Protein AF-A0A386HNM9-F1 (afdb_monomer_lite)

Structure (mmCIF, N/CA/C/O backbone):
data_AF-A0A386HNM9-F1
#
_entry.id   AF-A0A386HNM9-F1
#
loop_
_atom_site.group_PDB
_atom_site.id
_atom_site.type_symbol
_atom_site.label_atom_id
_atom_site.label_alt_id
_atom_site.label_comp_id
_atom_site.label_asym_id
_atom_site.label_entity_id
_atom_site.label_seq_id
_atom_site.pdbx_PDB_ins_code
_atom_site.Cartn_x
_atom_site.Cartn_y
_atom_site.Cartn_z
_atom_site.occupancy
_atom_site.B_iso_or_equiv
_atom_site.auth_seq_id
_atom_site.auth_comp_id
_atom_site.auth_asym_id
_atom_site.auth_atom_id
_atom_site.pdbx_PDB_model_num
ATOM 1 N N . MET A 1 1 ? -20.013 -1.209 -20.155 1.00 34.09 1 MET A N 1
ATOM 2 C CA . MET A 1 1 ? -18.567 -0.966 -20.357 1.00 34.09 1 MET A CA 1
ATOM 3 C C . MET A 1 1 ? -17.802 -1.890 -19.423 1.00 34.09 1 MET A C 1
ATOM 5 O O . MET A 1 1 ? -18.042 -1.846 -18.225 1.00 34.09 1 MET A O 1
ATOM 9 N N . SER A 1 2 ? -17.012 -2.804 -19.988 1.00 30.28 2 SER A N 1
ATOM 10 C CA . SER A 1 2 ? -16.356 -3.907 -19.274 1.00 30.28 2 SER A CA 1
ATOM 11 C C . SER A 1 2 ? -15.278 -3.387 -18.318 1.00 30.28 2 SER A C 1
ATOM 13 O O . SER A 1 2 ? -14.377 -2.665 -18.739 1.00 30.28 2 SER A O 1
ATOM 15 N N . VAL A 1 3 ? -15.376 -3.736 -17.032 1.00 33.75 3 VAL A N 1
ATOM 16 C CA . VAL A 1 3 ? -14.321 -3.496 -16.040 1.00 33.75 3 VAL A CA 1
ATOM 17 C C . VAL A 1 3 ? -13.249 -4.548 -16.284 1.00 33.75 3 VAL A C 1
ATOM 19 O O . VAL A 1 3 ? -13.333 -5.666 -15.778 1.00 33.75 3 VAL A O 1
ATOM 22 N N . THR A 1 4 ? -12.250 -4.209 -17.096 1.00 36.47 4 THR A N 1
ATOM 23 C CA . THR A 1 4 ? -11.056 -5.036 -17.257 1.00 36.47 4 THR A CA 1
ATOM 24 C C . THR A 1 4 ? -10.310 -5.033 -15.926 1.00 36.47 4 THR A C 1
ATOM 26 O O . THR A 1 4 ? -9.494 -4.159 -15.644 1.00 36.47 4 THR A O 1
ATOM 29 N N . LEU A 1 5 ? -10.639 -5.996 -15.063 1.00 36.25 5 LEU A N 1
ATOM 30 C CA . LEU A 1 5 ? -9.822 -6.382 -13.921 1.00 36.25 5 LEU A CA 1
ATOM 31 C C . LEU A 1 5 ? -8.459 -6.784 -14.480 1.00 36.25 5 LEU A C 1
ATOM 33 O O . LEU A 1 5 ? -8.271 -7.910 -14.939 1.00 36.25 5 LEU A O 1
ATOM 37 N N . LEU A 1 6 ? -7.514 -5.844 -14.463 1.00 38.00 6 LEU A N 1
ATOM 38 C CA . LEU A 1 6 ? -6.105 -6.123 -14.665 1.00 38.00 6 LEU A CA 1
ATOM 39 C C . LEU A 1 6 ? -5.664 -7.074 -13.525 1.00 38.00 6 LEU A C 1
ATOM 41 O O . LEU A 1 6 ? -5.177 -6.648 -12.481 1.00 38.00 6 LEU A O 1
ATOM 45 N N . LYS A 1 7 ? -5.832 -8.388 -13.732 1.00 42.19 7 LYS A N 1
ATOM 46 C CA . LYS A 1 7 ? -5.119 -9.457 -13.018 1.00 42.19 7 LYS A CA 1
ATOM 47 C C . LYS A 1 7 ? -3.656 -9.400 -13.453 1.00 42.19 7 LYS A C 1
ATOM 49 O O . LYS A 1 7 ? -3.254 -10.130 -14.352 1.00 42.19 7 LYS A O 1
ATOM 54 N N . TYR A 1 8 ? -2.865 -8.514 -12.857 1.00 42.88 8 TYR A N 1
ATOM 55 C CA . TYR A 1 8 ? -1.436 -8.451 -13.151 1.00 42.88 8 TYR A CA 1
ATOM 56 C C . TYR A 1 8 ? -0.682 -8.971 -11.944 1.00 42.88 8 TYR A C 1
ATOM 58 O O . TYR A 1 8 ? -0.591 -8.323 -10.907 1.00 42.88 8 TYR A O 1
ATOM 66 N N . LEU A 1 9 ? -0.231 -10.210 -12.137 1.00 40.62 9 LEU A N 1
ATOM 67 C CA . LEU A 1 9 ? 1.019 -10.763 -11.650 1.00 40.62 9 LEU A CA 1
ATOM 68 C C . LEU A 1 9 ? 1.293 -10.501 -10.163 1.00 40.62 9 LEU A C 1
ATOM 70 O O . LEU A 1 9 ? 2.015 -9.583 -9.785 1.00 40.62 9 LEU A O 1
ATOM 74 N N . VAL A 1 10 ? 0.784 -11.400 -9.317 1.00 40.66 10 VAL A N 1
ATOM 75 C CA . VAL A 1 10 ? 1.527 -11.752 -8.105 1.00 40.66 10 VAL A CA 1
ATOM 76 C C . VAL A 1 10 ? 2.841 -12.336 -8.615 1.00 40.66 10 VAL A C 1
ATOM 78 O O . VAL A 1 10 ? 2.866 -13.459 -9.117 1.00 40.66 10 VAL A O 1
ATOM 81 N N . ILE A 1 11 ? 3.916 -11.549 -8.583 1.00 46.62 11 ILE A N 1
ATOM 82 C CA . ILE A 1 11 ? 5.264 -12.088 -8.743 1.00 46.62 11 ILE A CA 1
ATOM 83 C C . ILE A 1 11 ? 5.517 -12.866 -7.449 1.00 46.62 11 ILE A C 1
ATOM 85 O O . ILE A 1 11 ? 5.966 -12.320 -6.447 1.00 46.62 11 ILE A O 1
ATOM 89 N N . SER A 1 12 ? 5.073 -14.124 -7.441 1.00 36.38 12 SER A N 1
ATOM 90 C CA . SER A 1 12 ? 5.261 -15.054 -6.336 1.00 36.38 12 SER A CA 1
ATOM 91 C C . SER A 1 12 ? 6.750 -15.230 -6.076 1.00 36.38 12 SER A C 1
ATOM 93 O O . SER A 1 12 ? 7.480 -15.587 -6.994 1.00 36.38 12 SER A O 1
ATOM 95 N N . ARG A 1 13 ? 7.143 -14.985 -4.819 1.00 37.94 13 ARG A N 1
ATOM 96 C CA . ARG A 1 13 ? 8.364 -15.443 -4.135 1.00 37.94 13 ARG A CA 1
ATOM 97 C C . ARG A 1 13 ? 9.527 -15.776 -5.068 1.00 37.94 13 ARG A C 1
ATOM 99 O O . ARG A 1 13 ? 9.685 -16.922 -5.476 1.00 37.94 13 ARG A O 1
ATOM 106 N N . PHE A 1 14 ? 10.381 -14.795 -5.312 1.00 38.84 14 PHE A N 1
ATOM 107 C CA . PHE A 1 14 ? 11.724 -15.080 -5.786 1.00 38.84 14 PHE A CA 1
ATOM 108 C C . PHE A 1 14 ? 12.727 -14.683 -4.713 1.00 38.84 14 PHE A C 1
ATOM 110 O O . PHE A 1 14 ? 12.683 -13.567 -4.191 1.00 38.84 14 PHE A O 1
ATOM 117 N N . ASP A 1 15 ? 13.619 -15.618 -4.400 1.00 37.62 15 ASP A N 1
ATOM 118 C CA . ASP A 1 15 ? 14.811 -15.402 -3.592 1.00 37.62 15 ASP A CA 1
ATOM 119 C C . ASP A 1 15 ? 15.503 -14.105 -4.020 1.00 37.62 15 ASP A C 1
ATOM 121 O O . ASP A 1 15 ? 15.914 -13.983 -5.172 1.00 37.62 15 ASP A O 1
ATOM 125 N N . LYS A 1 16 ? 15.559 -13.125 -3.105 1.00 45.56 16 LYS A N 1
ATOM 126 C CA . LYS A 1 16 ? 16.314 -11.857 -3.175 1.00 45.56 16 LYS A CA 1
ATOM 127 C C . LYS A 1 16 ? 16.742 -11.454 -4.598 1.00 45.56 16 LYS A C 1
ATOM 129 O O . LYS A 1 16 ? 17.931 -11.423 -4.910 1.00 45.56 16 LYS A O 1
ATOM 134 N N . ILE A 1 17 ? 15.785 -11.125 -5.471 1.00 51.78 17 ILE A N 1
ATOM 135 C CA . ILE A 1 17 ? 16.120 -10.593 -6.796 1.00 51.78 17 ILE A CA 1
ATOM 136 C C . ILE A 1 17 ? 16.751 -9.217 -6.581 1.00 51.78 17 ILE A C 1
ATOM 138 O O . ILE A 1 17 ? 16.094 -8.280 -6.126 1.00 51.78 17 ILE A O 1
ATOM 142 N N . THR A 1 18 ? 18.028 -9.073 -6.927 1.00 54.62 18 THR A N 1
ATOM 143 C CA . THR A 1 18 ? 18.609 -7.764 -7.234 1.00 54.62 18 THR A CA 1
ATOM 144 C C . THR A 1 18 ? 17.840 -7.206 -8.428 1.00 54.62 18 THR A C 1
ATOM 146 O O . THR A 1 18 ? 18.015 -7.657 -9.563 1.00 54.62 18 THR A O 1
ATOM 149 N N . VAL A 1 19 ? 16.905 -6.292 -8.171 1.00 63.62 19 VAL A N 1
ATOM 150 C CA . VAL A 1 19 ? 16.016 -5.759 -9.205 1.00 63.62 19 VAL A CA 1
ATOM 151 C C . VAL A 1 19 ? 16.853 -4.918 -10.164 1.00 63.62 19 VAL A C 1
ATOM 153 O O . VAL A 1 19 ? 17.484 -3.942 -9.764 1.00 63.62 19 VAL A O 1
ATOM 156 N N . LYS A 1 20 ? 16.893 -5.310 -11.441 1.00 74.56 20 LYS A N 1
ATOM 157 C CA . LYS A 1 20 ? 17.633 -4.573 -12.473 1.00 74.56 20 LYS A CA 1
ATOM 158 C C . LYS A 1 20 ? 16.985 -3.207 -12.708 1.00 74.56 20 LYS A C 1
ATOM 160 O O . LYS A 1 20 ? 15.760 -3.087 -12.686 1.00 74.56 20 LYS A O 1
ATOM 165 N N . GLU A 1 21 ? 17.796 -2.198 -13.026 1.00 78.31 21 GLU A N 1
ATOM 166 C CA . GLU A 1 21 ? 17.326 -0.836 -13.334 1.00 78.31 21 GLU A CA 1
ATOM 167 C C . GLU A 1 21 ? 16.221 -0.826 -14.401 1.00 78.31 21 GLU A C 1
ATOM 169 O O . GLU A 1 21 ? 15.226 -0.112 -14.292 1.00 78.31 21 GLU A O 1
ATOM 174 N N . THR A 1 22 ? 16.375 -1.675 -15.420 1.00 80.12 22 THR A N 1
ATOM 175 C CA . THR A 1 22 ? 15.416 -1.837 -16.517 1.00 80.12 22 THR A CA 1
ATOM 176 C C . THR A 1 22 ? 14.054 -2.327 -16.034 1.00 80.12 22 THR A C 1
ATOM 178 O O . THR A 1 22 ? 13.029 -1.888 -16.549 1.00 80.12 22 THR A O 1
ATOM 181 N N . THR A 1 23 ? 14.022 -3.187 -15.015 1.00 80.81 23 THR A N 1
ATOM 182 C CA . THR A 1 23 ? 12.787 -3.687 -14.406 1.00 80.81 23 THR A CA 1
ATOM 183 C C . THR A 1 23 ? 12.070 -2.580 -13.642 1.00 80.81 23 THR A C 1
ATOM 185 O O . THR A 1 23 ? 10.869 -2.403 -13.829 1.00 80.81 23 THR A O 1
ATOM 188 N N . VAL A 1 24 ? 12.792 -1.788 -12.842 1.00 80.31 24 VAL A N 1
ATOM 189 C CA . VAL A 1 24 ? 12.190 -0.674 -12.086 1.00 80.31 24 VAL A CA 1
ATOM 190 C C . VAL A 1 24 ? 11.654 0.406 -13.031 1.00 80.31 24 VAL A C 1
ATOM 192 O O . VAL A 1 24 ? 10.529 0.869 -12.852 1.00 80.31 24 VAL A O 1
ATOM 195 N N . LYS A 1 25 ? 12.402 0.750 -14.090 1.00 83.44 25 LYS A N 1
ATOM 196 C CA . LYS A 1 25 ? 11.939 1.689 -15.129 1.00 83.44 25 LYS A CA 1
ATOM 197 C C . LYS A 1 25 ? 10.690 1.187 -15.846 1.00 83.44 25 LYS A C 1
ATOM 199 O O . LYS A 1 25 ? 9.759 1.958 -16.056 1.00 83.44 25 LYS A O 1
ATOM 204 N N . LYS A 1 26 ? 10.634 -0.107 -16.176 1.00 85.12 26 LYS A N 1
ATOM 205 C CA . LYS A 1 26 ? 9.451 -0.711 -16.800 1.00 85.12 26 LYS A CA 1
ATOM 206 C C . LYS A 1 26 ? 8.232 -0.650 -15.876 1.00 85.12 26 LYS A C 1
ATOM 208 O O . LYS A 1 26 ? 7.166 -0.238 -16.312 1.00 85.12 26 LYS A O 1
ATOM 213 N N . ILE A 1 27 ? 8.403 -0.972 -14.593 1.00 83.56 27 ILE A N 1
ATOM 214 C CA . ILE A 1 27 ? 7.335 -0.875 -13.584 1.00 83.56 27 ILE A CA 1
ATOM 215 C C . ILE A 1 27 ? 6.821 0.568 -13.463 1.00 83.56 27 ILE A C 1
ATOM 217 O O . ILE A 1 27 ? 5.609 0.786 -13.431 1.00 83.56 27 ILE A O 1
ATOM 221 N N . ALA A 1 28 ? 7.719 1.558 -13.435 1.00 84.75 28 ALA A N 1
ATOM 222 C CA . ALA A 1 28 ? 7.336 2.968 -13.412 1.00 84.75 28 ALA A CA 1
ATOM 223 C C . ALA A 1 28 ? 6.566 3.370 -14.680 1.00 84.75 28 ALA A C 1
ATOM 225 O O . ALA A 1 28 ? 5.521 4.017 -14.596 1.00 84.75 28 ALA A O 1
ATOM 226 N N . GLN A 1 29 ? 7.041 2.951 -15.854 1.00 86.38 29 GLN A N 1
ATOM 227 C CA . GLN A 1 29 ? 6.387 3.229 -17.128 1.00 86.38 29 GLN A CA 1
ATOM 228 C C . GLN A 1 29 ? 4.981 2.616 -17.196 1.00 86.38 29 GLN A C 1
ATOM 230 O O . GLN A 1 29 ? 4.029 3.319 -17.537 1.00 86.38 29 GLN A O 1
ATOM 235 N N . ASP A 1 30 ? 4.832 1.349 -16.812 1.00 83.38 30 ASP A N 1
ATOM 236 C CA . ASP A 1 30 ? 3.545 0.649 -16.803 1.00 83.38 30 ASP A CA 1
ATOM 237 C C . ASP A 1 30 ? 2.559 1.326 -15.836 1.00 83.38 30 ASP A C 1
ATOM 239 O O . ASP A 1 30 ? 1.404 1.585 -16.186 1.00 83.38 30 ASP A O 1
ATOM 243 N N . ALA A 1 31 ? 3.019 1.710 -14.641 1.00 84.00 31 ALA A N 1
ATOM 244 C CA . ALA A 1 31 ? 2.205 2.437 -13.670 1.00 84.00 31 ALA A CA 1
ATOM 245 C C . ALA A 1 31 ? 1.803 3.840 -14.162 1.00 84.00 31 ALA A C 1
ATOM 247 O O . ALA A 1 31 ? 0.671 4.270 -13.933 1.00 84.00 31 ALA A O 1
ATOM 248 N N . ARG A 1 32 ? 2.689 4.539 -14.886 1.00 85.31 32 ARG A N 1
ATOM 249 C CA . ARG A 1 32 ? 2.404 5.842 -15.508 1.00 85.31 32 ARG A CA 1
ATOM 250 C C . ARG A 1 32 ? 1.308 5.720 -16.565 1.00 85.31 32 ARG A C 1
ATOM 252 O O . ARG A 1 32 ? 0.357 6.501 -16.541 1.00 85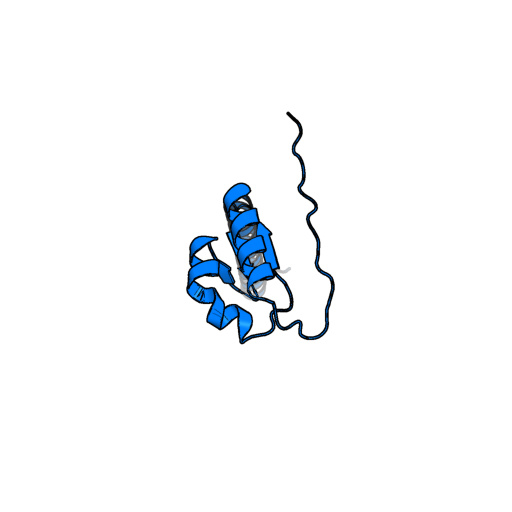.31 32 ARG A O 1
ATOM 259 N N . LEU A 1 33 ? 1.403 4.721 -17.443 1.00 84.69 33 LEU A N 1
ATOM 260 C CA . LEU A 1 33 ? 0.385 4.434 -18.461 1.00 84.69 33 LEU A CA 1
ATOM 261 C C . LEU A 1 33 ? -0.963 4.072 -17.824 1.00 84.69 33 LEU A C 1
ATOM 263 O O . LEU A 1 33 ? -2.007 4.558 -18.255 1.00 84.69 33 LEU A O 1
ATOM 267 N N . ALA A 1 34 ? -0.933 3.288 -16.747 1.00 79.56 34 ALA A N 1
ATOM 268 C CA . ALA A 1 34 ? -2.118 2.879 -16.003 1.00 79.56 34 ALA A CA 1
ATOM 269 C C . ALA A 1 34 ? -2.642 3.943 -15.016 1.00 79.56 34 ALA A C 1
ATOM 271 O O . ALA A 1 34 ? -3.562 3.650 -14.250 1.00 79.56 34 ALA A O 1
ATOM 272 N N . LYS A 1 35 ? -2.051 5.150 -14.979 1.00 83.25 35 LYS A N 1
ATOM 273 C CA . LYS A 1 35 ? -2.365 6.224 -14.011 1.00 83.25 35 LYS A CA 1
ATOM 274 C C . LYS A 1 35 ? -2.454 5.713 -12.561 1.00 83.25 35 LYS A C 1
ATOM 276 O O . LYS A 1 35 ? -3.338 6.102 -11.801 1.00 83.25 35 LYS A O 1
ATOM 281 N N . SER A 1 36 ? -1.546 4.813 -12.200 1.00 85.94 36 SER A N 1
ATOM 282 C CA . SER A 1 36 ? -1.552 4.043 -10.956 1.00 85.94 36 SER A CA 1
ATOM 283 C C . SER A 1 36 ? -0.293 4.300 -10.131 1.00 85.94 36 SER A C 1
ATOM 285 O O . SER A 1 36 ? 0.701 4.831 -10.623 1.00 85.94 36 SER A O 1
ATOM 287 N N . TRP A 1 37 ? -0.349 3.949 -8.849 1.00 85.00 37 TRP A N 1
ATOM 288 C CA . TRP A 1 37 ? 0.776 4.046 -7.920 1.00 85.00 37 TRP A CA 1
ATOM 289 C C . TRP A 1 37 ? 1.388 2.666 -7.692 1.00 85.00 37 TRP A C 1
ATOM 291 O O . TRP A 1 37 ? 0.729 1.640 -7.882 1.00 85.00 37 TRP A O 1
ATOM 301 N N . ILE A 1 38 ? 2.653 2.649 -7.286 1.00 86.44 38 ILE A N 1
ATOM 302 C CA . ILE A 1 38 ? 3.439 1.445 -7.043 1.00 86.44 38 ILE A CA 1
ATOM 303 C C . ILE A 1 38 ? 3.648 1.290 -5.539 1.00 86.44 38 ILE A C 1
ATOM 305 O O . ILE A 1 38 ? 4.210 2.160 -4.889 1.00 86.44 38 ILE A O 1
ATOM 309 N N . PHE A 1 39 ? 3.212 0.176 -4.975 1.00 83.44 39 PHE A N 1
ATOM 310 C CA . PHE A 1 39 ? 3.514 -0.227 -3.613 1.00 83.44 39 PHE A CA 1
ATOM 311 C C . PHE A 1 39 ? 4.776 -1.075 -3.598 1.00 83.44 39 PHE A C 1
ATOM 313 O O . PHE A 1 39 ? 4.847 -2.075 -4.317 1.00 83.44 39 PHE A O 1
ATOM 320 N N . VAL A 1 40 ? 5.736 -0.692 -2.765 1.00 80.75 40 VAL A N 1
ATOM 321 C CA . VAL A 1 40 ? 7.017 -1.379 -2.608 1.00 80.75 40 VAL A CA 1
ATOM 322 C C . VAL A 1 40 ? 7.272 -1.577 -1.121 1.00 80.75 40 VAL A C 1
ATOM 324 O O . VAL A 1 40 ? 7.343 -0.606 -0.365 1.00 80.75 40 VAL A O 1
ATOM 327 N N . GLY A 1 41 ? 7.381 -2.835 -0.690 1.00 77.62 41 GLY A N 1
ATOM 328 C CA . GLY A 1 41 ? 7.547 -3.190 0.722 1.00 77.62 41 GLY A CA 1
ATOM 329 C C . GLY A 1 41 ? 6.355 -2.750 1.577 1.00 77.62 41 GLY A C 1
ATOM 330 O O . GLY A 1 41 ? 5.385 -3.490 1.720 1.00 77.62 41 GLY A O 1
ATOM 331 N N . THR A 1 42 ? 6.431 -1.547 2.149 1.00 76.56 42 THR A N 1
ATOM 332 C CA . THR A 1 42 ? 5.412 -0.968 3.043 1.00 76.56 42 THR A CA 1
ATOM 333 C C . THR A 1 42 ? 4.889 0.399 2.599 1.00 76.56 42 THR A C 1
ATOM 335 O O . THR A 1 42 ? 3.988 0.937 3.244 1.00 76.56 42 THR A O 1
ATOM 338 N N . GLN A 1 43 ? 5.411 0.970 1.509 1.00 82.06 43 GLN A N 1
ATOM 339 C CA . GLN A 1 43 ? 5.102 2.338 1.086 1.00 82.06 43 GLN A CA 1
ATOM 340 C C . GLN A 1 43 ? 4.592 2.403 -0.352 1.00 82.06 43 GLN A C 1
ATOM 342 O O . GLN A 1 43 ? 4.893 1.543 -1.178 1.00 82.06 43 GLN A O 1
ATOM 347 N N . TRP A 1 44 ? 3.800 3.437 -0.635 1.00 84.88 44 TRP A N 1
ATOM 348 C CA . TRP A 1 44 ? 3.321 3.754 -1.976 1.00 84.88 44 TRP A CA 1
ATOM 349 C C . TRP A 1 44 ? 4.164 4.867 -2.591 1.00 84.88 44 TRP A C 1
ATOM 351 O O . TRP A 1 44 ? 4.452 5.857 -1.927 1.00 84.88 44 TRP A O 1
ATOM 361 N N . TYR A 1 45 ? 4.482 4.710 -3.870 1.00 86.69 45 TYR A N 1
ATOM 362 C CA . TYR A 1 45 ? 5.257 5.638 -4.677 1.00 86.69 45 TYR A CA 1
ATOM 363 C C . TYR A 1 45 ? 4.507 5.948 -5.968 1.00 86.69 45 TYR A C 1
ATOM 365 O O . TYR A 1 45 ? 3.913 5.071 -6.606 1.00 86.69 45 TYR A O 1
ATOM 373 N N . THR A 1 46 ? 4.566 7.198 -6.397 1.00 89.31 46 THR A N 1
ATOM 374 C CA . THR A 1 46 ? 4.231 7.575 -7.767 1.00 89.31 46 THR A CA 1
ATOM 375 C C . THR A 1 46 ? 5.281 7.026 -8.744 1.00 89.31 46 THR A C 1
ATOM 377 O O . THR A 1 46 ? 6.419 6.749 -8.354 1.00 89.31 46 THR A O 1
ATOM 380 N N . PRO A 1 47 ? 4.954 6.908 -10.045 1.00 86.56 47 PRO A N 1
ATOM 381 C CA . PRO A 1 47 ? 5.938 6.532 -11.061 1.00 86.56 47 PRO A CA 1
ATOM 382 C C . PRO A 1 47 ? 7.203 7.402 -11.061 1.00 86.56 47 PRO A C 1
ATOM 384 O O . PRO A 1 47 ? 8.303 6.883 -11.222 1.00 86.56 47 PRO A O 1
ATOM 387 N N . GLY A 1 48 ? 7.056 8.716 -10.849 1.00 86.62 48 GLY A N 1
ATOM 388 C CA . GLY A 1 48 ? 8.189 9.643 -10.795 1.00 86.62 48 GLY A CA 1
ATOM 389 C C . GLY A 1 48 ? 9.062 9.441 -9.557 1.00 86.62 48 GLY A C 1
ATOM 390 O O . GLY A 1 48 ? 10.283 9.450 -9.658 1.00 86.62 48 GLY A O 1
ATOM 391 N N . GLU A 1 49 ? 8.458 9.193 -8.394 1.00 88.56 49 GLU A N 1
ATOM 392 C CA . GLU A 1 49 ? 9.211 8.900 -7.168 1.00 88.56 49 GLU A CA 1
ATOM 393 C C . GLU A 1 49 ? 9.971 7.576 -7.262 1.00 88.56 49 GLU A C 1
ATOM 395 O O . GLU A 1 49 ? 11.085 7.476 -6.745 1.00 88.56 49 GLU A O 1
ATOM 400 N N . LEU A 1 50 ? 9.405 6.575 -7.944 1.00 86.12 50 LEU A N 1
ATOM 401 C CA . LEU A 1 50 ? 10.082 5.302 -8.179 1.00 86.12 50 LEU A CA 1
ATOM 402 C C . LEU A 1 50 ? 11.329 5.484 -9.065 1.00 86.12 50 LEU A C 1
ATOM 404 O O . LEU A 1 50 ? 12.387 4.939 -8.755 1.00 86.12 50 LEU A O 1
ATOM 408 N N . GLU A 1 51 ? 11.224 6.291 -10.127 1.00 84.62 51 GLU A N 1
ATOM 409 C CA . GLU A 1 51 ? 12.344 6.631 -11.019 1.00 84.62 51 GLU A CA 1
ATOM 410 C C . GLU A 1 51 ? 13.432 7.446 -10.297 1.00 84.62 51 GLU A C 1
ATOM 412 O O . GLU A 1 51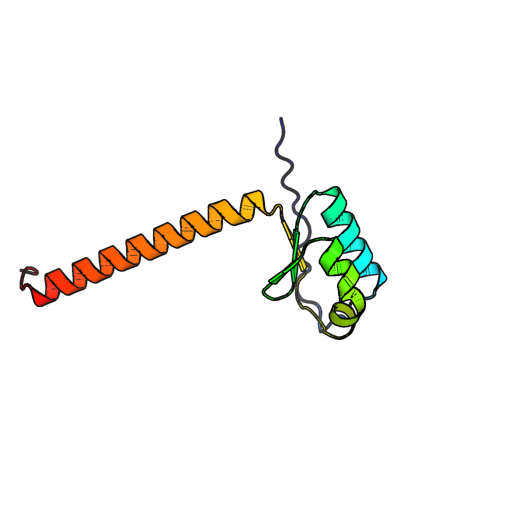 ? 14.615 7.115 -10.378 1.00 84.62 51 GLU A O 1
ATOM 417 N N . SER A 1 52 ? 13.057 8.465 -9.522 1.00 85.56 52 SER A N 1
ATOM 418 C CA . SER A 1 52 ? 14.017 9.292 -8.773 1.00 85.56 52 SER A CA 1
ATOM 419 C C . SER A 1 52 ? 14.797 8.498 -7.719 1.00 85.56 52 SER A C 1
ATOM 421 O O . SER A 1 52 ? 15.953 8.806 -7.433 1.00 85.56 52 SER A O 1
ATOM 423 N N . ASN A 1 53 ? 14.198 7.438 -7.169 1.00 83.88 53 ASN A N 1
ATOM 424 C CA . ASN A 1 53 ? 14.803 6.592 -6.140 1.00 83.88 53 ASN A CA 1
ATOM 425 C C . ASN A 1 53 ? 15.364 5.264 -6.691 1.00 83.88 53 ASN A C 1
ATOM 427 O O . ASN A 1 53 ? 15.638 4.342 -5.922 1.00 83.88 53 ASN A O 1
ATOM 431 N N . LEU A 1 54 ? 15.602 5.158 -8.006 1.00 78.88 54 LEU A N 1
ATOM 432 C CA . LEU A 1 54 ? 16.131 3.952 -8.668 1.00 78.88 54 LEU A CA 1
ATOM 433 C C . LEU A 1 54 ? 17.335 3.332 -7.946 1.00 78.88 54 LEU A C 1
ATOM 435 O O . LEU A 1 54 ? 17.370 2.125 -7.722 1.00 78.88 54 LEU A O 1
ATOM 439 N N . ARG A 1 55 ? 18.318 4.149 -7.542 1.00 75.31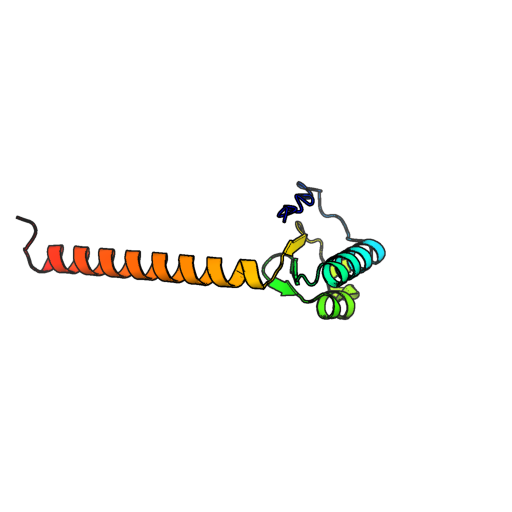 55 ARG A N 1
ATOM 440 C CA . ARG A 1 55 ? 19.529 3.665 -6.849 1.00 75.31 55 ARG A CA 1
ATOM 441 C C . ARG A 1 55 ? 19.218 2.998 -5.510 1.00 75.31 55 ARG A C 1
ATOM 443 O O . ARG A 1 55 ? 19.879 2.027 -5.153 1.00 75.31 55 ARG A O 1
ATOM 450 N N . PHE A 1 56 ? 18.222 3.500 -4.784 1.00 76.94 56 PHE A N 1
ATOM 451 C CA . PHE A 1 56 ? 17.751 2.890 -3.545 1.00 76.94 56 PHE A CA 1
ATOM 452 C C . PHE A 1 56 ? 17.073 1.548 -3.843 1.00 76.94 56 PHE A C 1
ATOM 454 O O . PHE A 1 56 ? 17.435 0.535 -3.248 1.00 76.94 56 PHE A O 1
ATOM 461 N N . PHE A 1 57 ? 16.181 1.511 -4.837 1.00 72.62 57 PHE A N 1
ATOM 462 C CA . PHE A 1 57 ? 15.452 0.293 -5.198 1.00 72.62 57 PHE A CA 1
ATOM 463 C C . PHE A 1 57 ? 16.324 -0.819 -5.793 1.00 72.62 57 PHE A C 1
ATOM 465 O O . PHE A 1 57 ? 15.989 -1.989 -5.662 1.00 72.62 57 PHE A O 1
ATOM 472 N N . MET A 1 58 ? 17.453 -0.469 -6.411 1.00 71.00 58 MET A N 1
ATOM 473 C CA . MET A 1 58 ? 18.440 -1.442 -6.889 1.00 71.00 58 MET A CA 1
ATOM 474 C C . MET A 1 58 ? 19.339 -1.988 -5.774 1.00 71.00 58 MET A C 1
ATOM 476 O O . MET A 1 58 ? 19.827 -3.111 -5.877 1.00 71.00 58 MET A O 1
ATOM 480 N N . LYS A 1 59 ? 19.595 -1.192 -4.725 1.00 68.06 59 LYS A N 1
ATOM 481 C CA . LYS A 1 59 ? 20.485 -1.569 -3.615 1.00 68.06 59 LYS A CA 1
ATOM 482 C C . LYS A 1 59 ? 19.820 -2.542 -2.642 1.00 68.06 59 LYS A C 1
ATOM 484 O O . LYS A 1 59 ? 20.511 -3.347 -2.022 1.00 68.06 59 LYS A O 1
ATOM 489 N N . TYR A 1 60 ? 18.501 -2.460 -2.501 1.00 66.38 60 TYR A N 1
ATOM 490 C CA . TYR A 1 60 ? 17.730 -3.317 -1.609 1.00 66.38 60 TYR A CA 1
ATOM 491 C C . TYR A 1 60 ? 16.896 -4.309 -2.418 1.00 66.38 60 TYR A C 1
ATOM 493 O O . TYR A 1 60 ? 16.230 -3.939 -3.380 1.00 66.38 60 TYR A O 1
ATOM 501 N N . SER A 1 61 ? 16.921 -5.581 -2.026 1.00 60.72 61 SER A N 1
ATOM 502 C CA . SER A 1 61 ? 16.008 -6.577 -2.582 1.00 60.72 61 SER A CA 1
ATOM 503 C C . SER A 1 61 ? 14.619 -6.361 -1.989 1.00 60.72 61 SER A C 1
ATOM 505 O O . SER A 1 61 ? 14.447 -6.447 -0.774 1.00 60.72 61 SER A O 1
ATOM 507 N N . PHE A 1 62 ? 13.633 -6.097 -2.841 1.00 66.62 62 PHE A N 1
ATOM 508 C CA . PHE A 1 62 ? 12.230 -6.020 -2.442 1.00 66.62 62 PHE A CA 1
ATOM 509 C C . PHE A 1 62 ? 11.510 -7.280 -2.894 1.00 66.62 62 PHE A C 1
ATOM 511 O O . PHE A 1 62 ? 11.658 -7.711 -4.036 1.00 66.62 62 PHE A O 1
ATOM 518 N N . GLU A 1 63 ? 10.729 -7.861 -1.990 1.00 60.16 63 GLU A N 1
ATOM 519 C CA . GLU A 1 63 ? 10.025 -9.119 -2.242 1.00 60.16 63 GLU A CA 1
ATOM 520 C C . GLU A 1 63 ? 8.809 -8.940 -3.159 1.00 60.16 63 GLU A C 1
ATOM 522 O O . GLU A 1 63 ? 8.425 -9.881 -3.850 1.00 60.16 63 GLU A O 1
ATOM 527 N N . GLU A 1 64 ? 8.199 -7.747 -3.197 1.00 69.94 64 GLU A N 1
ATOM 528 C CA . GLU A 1 64 ? 6.964 -7.531 -3.953 1.00 69.94 64 GLU A CA 1
ATOM 529 C C . GLU A 1 64 ? 6.779 -6.071 -4.407 1.00 69.94 64 GLU A C 1
ATOM 531 O O . GLU A 1 64 ? 6.920 -5.131 -3.618 1.00 69.94 64 GLU A O 1
ATOM 536 N N . PHE A 1 65 ? 6.392 -5.900 -5.677 1.00 74.75 65 PHE A N 1
ATOM 537 C CA . PHE A 1 65 ? 5.890 -4.647 -6.247 1.00 74.75 65 PHE A CA 1
ATOM 538 C C . PHE A 1 65 ? 4.414 -4.831 -6.597 1.00 74.75 65 PHE A C 1
ATOM 540 O O . PHE A 1 65 ? 4.067 -5.757 -7.330 1.00 74.75 65 PHE A O 1
ATOM 547 N N . ARG A 1 66 ? 3.531 -3.949 -6.115 1.00 79.69 66 ARG A N 1
ATOM 548 C CA . ARG A 1 66 ? 2.103 -3.968 -6.487 1.00 79.69 66 ARG A CA 1
ATOM 549 C C . ARG A 1 66 ? 1.713 -2.662 -7.153 1.00 79.69 66 ARG A C 1
ATOM 551 O O . ARG A 1 66 ? 1.905 -1.607 -6.570 1.00 79.69 66 ARG A O 1
ATOM 558 N N . ILE A 1 67 ? 1.089 -2.717 -8.323 1.00 81.81 67 ILE A N 1
ATOM 559 C CA . ILE A 1 67 ? 0.579 -1.523 -9.007 1.00 81.81 67 ILE A CA 1
ATOM 560 C C . ILE A 1 67 ? -0.929 -1.440 -8.775 1.00 81.81 67 ILE A C 1
ATOM 562 O O . ILE A 1 67 ? -1.649 -2.399 -9.061 1.00 81.81 67 ILE A O 1
ATOM 566 N N . LYS A 1 68 ? -1.424 -0.325 -8.227 1.00 78.94 68 LYS A N 1
ATOM 567 C CA . LYS A 1 68 ? -2.868 -0.097 -8.039 1.00 78.94 68 LYS A CA 1
ATOM 568 C C . LYS A 1 68 ? -3.249 1.357 -8.269 1.00 78.94 68 LYS A C 1
ATOM 570 O O . LYS A 1 68 ? -2.478 2.265 -7.970 1.00 78.94 68 LYS A O 1
ATOM 575 N N . ASP A 1 69 ? -4.484 1.564 -8.714 1.00 76.69 69 ASP A N 1
ATOM 576 C CA . ASP A 1 69 ? -5.089 2.892 -8.738 1.00 76.69 69 ASP A CA 1
ATOM 577 C C . ASP A 1 69 ? -5.279 3.386 -7.286 1.00 76.69 69 ASP A C 1
ATOM 579 O O . ASP A 1 69 ? -5.986 2.728 -6.505 1.00 76.69 69 ASP A O 1
ATOM 583 N N . PRO A 1 70 ? -4.682 4.530 -6.896 1.00 69.88 70 PRO A N 1
ATOM 584 C CA . PRO A 1 70 ? -4.824 5.077 -5.546 1.00 69.88 70 PRO A CA 1
ATOM 585 C C . PRO A 1 70 ? -6.290 5.338 -5.160 1.00 69.88 70 PRO A C 1
ATOM 587 O O . PRO A 1 70 ? -6.660 5.194 -3.992 1.00 69.88 70 PRO A O 1
ATOM 590 N N . ARG A 1 71 ? -7.165 5.630 -6.132 1.00 71.81 71 ARG A N 1
ATOM 591 C CA . ARG A 1 71 ? -8.604 5.851 -5.916 1.00 71.81 71 ARG A CA 1
ATOM 592 C C . ARG A 1 71 ? -9.335 4.602 -5.448 1.00 71.81 71 ARG A C 1
ATOM 594 O O . ARG A 1 71 ? -10.396 4.725 -4.855 1.00 71.81 71 ARG A O 1
ATOM 601 N N . LEU A 1 72 ? -8.793 3.412 -5.693 1.00 68.56 72 LEU A N 1
ATOM 602 C CA . LEU A 1 72 ? -9.357 2.147 -5.209 1.00 68.56 72 LEU A CA 1
ATOM 603 C C . LEU A 1 72 ? -8.795 1.744 -3.840 1.00 68.56 72 LEU A C 1
ATOM 605 O O . LEU A 1 72 ? -9.383 0.912 -3.146 1.00 68.56 72 LEU A O 1
ATOM 609 N N . VAL A 1 73 ? -7.665 2.332 -3.439 1.00 64.44 73 VAL A N 1
ATOM 610 C CA . VAL A 1 73 ? -7.017 2.084 -2.145 1.00 64.44 73 VAL A CA 1
ATOM 611 C C . VAL A 1 73 ? -7.658 2.936 -1.045 1.00 64.44 73 VAL A C 1
ATOM 613 O O . VAL A 1 73 ? -7.965 2.416 0.028 1.00 64.44 73 VAL A O 1
ATOM 616 N N . ILE A 1 74 ? -7.939 4.214 -1.323 1.00 62.06 74 ILE A N 1
ATOM 617 C CA . ILE A 1 74 ? -8.521 5.161 -0.353 1.00 62.06 74 ILE A CA 1
ATOM 618 C C . ILE A 1 74 ? -9.883 4.694 0.212 1.00 62.06 74 ILE A C 1
ATOM 620 O O . ILE A 1 74 ? -10.051 4.719 1.435 1.00 62.06 74 ILE A O 1
ATOM 624 N N . PRO A 1 75 ? -10.851 4.221 -0.601 1.00 60.38 75 PRO A N 1
ATOM 625 C CA . PRO A 1 75 ? -12.161 3.805 -0.103 1.00 60.38 75 PRO A CA 1
ATOM 626 C C . PRO A 1 75 ? -12.070 2.582 0.809 1.00 60.38 75 PRO A C 1
ATOM 628 O O . PRO A 1 75 ? -12.744 2.527 1.833 1.00 60.38 75 PRO A O 1
ATOM 631 N N . LYS A 1 76 ? -11.185 1.627 0.487 1.00 60.91 76 LYS A N 1
ATOM 632 C CA . LYS A 1 76 ? -10.951 0.434 1.315 1.00 60.91 76 LYS A CA 1
ATOM 633 C C . LYS A 1 76 ? -10.284 0.781 2.644 1.00 60.91 76 LYS A C 1
ATOM 635 O O . LYS A 1 76 ? -10.632 0.197 3.664 1.00 60.91 76 LYS A O 1
ATOM 640 N N . GLY A 1 77 ? -9.365 1.749 2.641 1.00 62.34 77 GLY A N 1
ATOM 641 C CA . GLY A 1 77 ? -8.766 2.278 3.866 1.00 62.34 77 GLY A CA 1
ATOM 642 C C . GLY A 1 77 ? -9.811 2.905 4.789 1.00 62.34 77 GLY A C 1
ATOM 643 O O . GLY A 1 77 ? -9.870 2.564 5.965 1.00 62.34 77 GLY A O 1
ATOM 644 N N . ARG A 1 78 ? -10.694 3.753 4.245 1.00 66.00 78 ARG A N 1
ATOM 645 C CA . ARG A 1 78 ? -11.789 4.365 5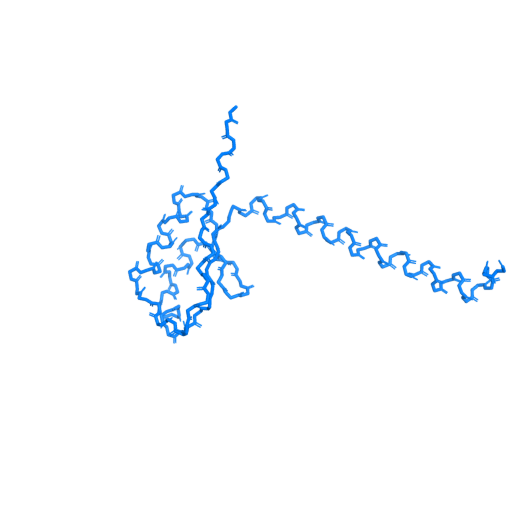.016 1.00 66.00 78 ARG A CA 1
ATOM 646 C C . ARG A 1 78 ? -12.782 3.339 5.555 1.00 66.00 78 ARG A C 1
ATOM 648 O O . ARG A 1 78 ? -13.154 3.435 6.719 1.00 66.00 78 ARG A O 1
ATOM 655 N N . ALA A 1 79 ? -13.167 2.352 4.745 1.00 67.00 79 ALA A N 1
ATOM 656 C CA . ALA A 1 79 ? -14.054 1.276 5.187 1.00 67.00 79 ALA A CA 1
ATOM 657 C C . ALA A 1 79 ? -13.451 0.508 6.374 1.00 67.00 79 ALA A C 1
ATOM 659 O O . ALA A 1 79 ? -14.115 0.312 7.385 1.00 67.00 79 ALA A O 1
ATOM 660 N N . ARG A 1 80 ? -12.157 0.176 6.300 1.00 72.12 80 ARG A N 1
ATOM 661 C CA . ARG A 1 80 ? -11.449 -0.517 7.381 1.00 72.12 80 ARG A CA 1
ATOM 662 C C . ARG A 1 80 ? -11.302 0.334 8.644 1.00 72.12 80 ARG A C 1
ATOM 664 O O . ARG A 1 80 ? -11.406 -0.193 9.744 1.00 72.12 80 ARG A O 1
ATOM 671 N N . ILE A 1 81 ? -11.074 1.642 8.508 1.00 76.62 81 ILE A N 1
ATOM 672 C CA . ILE A 1 81 ? -11.059 2.568 9.655 1.00 76.62 81 ILE A CA 1
ATOM 673 C C . ILE A 1 81 ? -12.426 2.570 10.343 1.00 76.62 81 ILE A C 1
ATOM 675 O O . ILE A 1 81 ? -12.490 2.472 11.564 1.00 76.62 81 ILE A O 1
ATOM 679 N N . TRP A 1 82 ? -13.507 2.627 9.566 1.00 78.94 82 TRP A N 1
ATOM 680 C CA . TRP A 1 82 ? -14.865 2.596 10.103 1.00 78.94 82 TRP A CA 1
ATOM 681 C C . TRP A 1 82 ? -15.182 1.272 10.813 1.00 78.94 82 TRP A C 1
ATOM 683 O O . TRP A 1 82 ? -15.746 1.279 11.903 1.00 78.94 82 TRP A O 1
ATOM 693 N N . GLU A 1 83 ? -14.757 0.136 10.254 1.00 78.88 83 GLU A N 1
ATOM 694 C CA . GLU A 1 83 ? -14.871 -1.175 10.909 1.00 78.88 83 GLU A CA 1
ATOM 695 C C . GLU A 1 83 ? -14.108 -1.227 12.239 1.00 78.88 83 GLU A C 1
ATOM 697 O O . GLU A 1 83 ? -14.646 -1.705 13.236 1.00 78.88 83 GLU A O 1
ATOM 702 N N . ILE A 1 84 ? -12.878 -0.701 12.283 1.00 84.19 84 ILE A N 1
ATOM 703 C CA . ILE A 1 84 ? -12.075 -0.643 13.514 1.00 84.19 84 ILE A CA 1
ATOM 704 C C . ILE A 1 84 ? -12.756 0.248 14.559 1.00 84.19 84 ILE A C 1
ATOM 706 O O . ILE A 1 84 ? -12.864 -0.149 15.717 1.00 84.19 84 ILE A O 1
ATOM 710 N N . GLN A 1 85 ? -13.264 1.415 14.157 1.00 87.06 85 GLN A N 1
ATOM 711 C CA . GLN A 1 85 ? -14.006 2.312 15.048 1.00 87.06 85 GLN A CA 1
ATOM 712 C C . GLN A 1 85 ? -15.271 1.648 15.600 1.00 87.06 85 GLN A C 1
ATOM 714 O O . GLN A 1 85 ? -15.570 1.774 16.786 1.00 87.06 85 GLN A O 1
ATOM 719 N N . LYS A 1 86 ? -15.996 0.900 14.764 1.00 90.00 86 LYS A N 1
ATOM 720 C CA . LYS A 1 86 ? -17.172 0.142 15.195 1.00 90.00 86 LYS A CA 1
ATOM 721 C C . LYS A 1 86 ? -16.804 -0.929 16.225 1.00 90.00 86 LYS A C 1
ATOM 723 O O . LYS A 1 86 ? -17.467 -1.025 17.253 1.00 90.00 86 LYS A O 1
ATOM 728 N N . LEU A 1 87 ? -15.739 -1.694 15.981 1.00 89.44 87 LEU A N 1
ATOM 729 C CA . LEU A 1 87 ? -15.249 -2.708 16.921 1.00 89.44 87 LEU A CA 1
ATOM 730 C C . LEU A 1 87 ? -14.809 -2.094 18.253 1.00 89.44 87 LEU A C 1
ATOM 732 O O . LEU A 1 87 ? -15.104 -2.657 19.305 1.00 89.44 87 LEU A O 1
ATOM 736 N N . GLN A 1 88 ? -14.143 -0.938 18.215 1.00 91.00 88 GLN A N 1
ATOM 737 C CA . GLN A 1 88 ? -13.773 -0.202 19.421 1.00 91.00 88 GLN A CA 1
ATOM 738 C C . GLN A 1 88 ? -15.016 0.175 20.235 1.00 91.00 88 GLN A C 1
ATOM 740 O O . GLN A 1 88 ? -15.063 -0.092 21.431 1.00 91.00 88 GLN A O 1
ATOM 745 N N . LEU A 1 89 ? -16.043 0.724 19.587 1.00 91.81 89 LEU A N 1
ATOM 746 C CA . LEU A 1 89 ? -17.272 1.149 20.257 1.00 91.81 89 LEU A CA 1
ATOM 747 C C . LEU A 1 89 ? -18.068 -0.040 20.823 1.00 91.81 89 LEU A C 1
ATOM 749 O O . LEU A 1 89 ? -18.610 0.034 21.924 1.00 91.81 89 LEU A O 1
ATOM 753 N N . GLU A 1 90 ? -18.105 -1.168 20.108 1.00 90.38 90 GLU A N 1
ATOM 754 C CA . GLU A 1 90 ? -18.681 -2.420 20.614 1.00 90.38 90 GLU A CA 1
ATOM 755 C C . GLU A 1 90 ? -17.915 -2.957 21.829 1.00 90.38 90 GLU A C 1
ATOM 757 O O . GLU A 1 90 ? -18.528 -3.452 22.777 1.00 90.38 90 GLU A O 1
ATOM 762 N N . PHE A 1 91 ? -16.585 -2.855 21.821 1.00 91.94 91 PHE A N 1
ATOM 763 C CA . PHE A 1 91 ? -15.748 -3.266 22.942 1.00 91.94 91 PHE A CA 1
ATOM 764 C C . PHE A 1 91 ? -15.945 -2.357 24.160 1.00 91.94 91 PHE A C 1
ATOM 766 O O . PHE A 1 91 ? -16.203 -2.860 25.250 1.00 91.94 91 PHE A O 1
ATOM 773 N N . GLU A 1 92 ? -15.917 -1.035 23.975 1.00 90.00 92 GLU A N 1
ATOM 774 C CA . GLU A 1 92 ? -16.201 -0.051 25.028 1.00 90.00 92 GLU A CA 1
ATOM 775 C C . GLU A 1 92 ? -17.584 -0.278 25.643 1.00 90.00 92 GLU A C 1
ATOM 777 O O . GLU A 1 92 ? -17.732 -0.273 26.865 1.00 90.00 92 GLU A O 1
ATOM 782 N N . LYS A 1 93 ? -18.592 -0.566 24.811 1.00 90.25 93 LYS A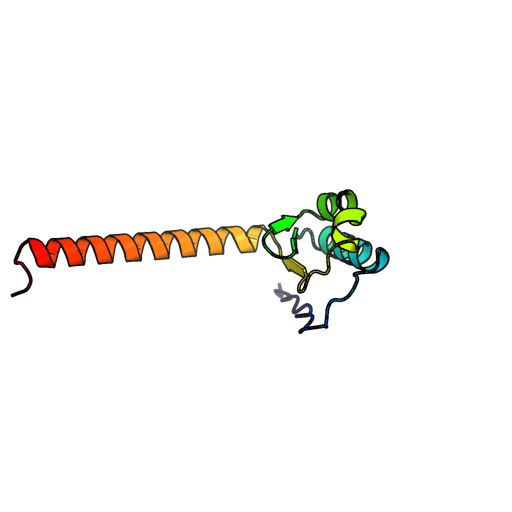 N 1
ATOM 783 C CA . LYS A 1 93 ? -19.927 -0.925 25.292 1.00 90.25 93 LYS A CA 1
ATOM 784 C C . LYS A 1 93 ? -19.900 -2.193 26.148 1.00 90.25 93 LYS A C 1
ATOM 786 O O . LYS A 1 93 ? -20.445 -2.177 27.245 1.00 90.25 93 LYS A O 1
ATOM 791 N N . LYS A 1 94 ? -19.242 -3.265 25.691 1.00 88.44 94 LYS A N 1
ATOM 792 C CA . LYS A 1 94 ? -19.121 -4.520 26.458 1.00 88.44 94 LYS A CA 1
ATOM 793 C C . LYS A 1 94 ? -18.422 -4.316 27.801 1.00 88.44 94 LYS A C 1
ATOM 795 O O . LYS A 1 94 ? -18.861 -4.878 28.800 1.00 88.44 94 LYS A O 1
ATOM 800 N N . VAL A 1 95 ? -17.358 -3.515 27.827 1.00 88.00 95 VAL A N 1
ATOM 801 C CA . VAL A 1 95 ? -16.635 -3.163 29.057 1.00 88.00 95 VAL A CA 1
ATOM 802 C C . VAL A 1 95 ? -17.553 -2.397 30.007 1.00 88.00 95 VAL A C 1
ATOM 804 O O . VAL A 1 95 ? -17.674 -2.766 31.173 1.00 88.00 95 VAL A O 1
ATOM 807 N N . ASN A 1 96 ? -18.257 -1.381 29.508 1.00 87.62 96 ASN A N 1
ATOM 808 C CA . ASN A 1 96 ? -19.204 -0.614 30.313 1.00 87.62 96 ASN A CA 1
ATOM 809 C C . ASN A 1 96 ? -20.350 -1.484 30.840 1.00 87.62 96 ASN A C 1
ATOM 811 O O . ASN A 1 96 ? -20.690 -1.373 32.011 1.00 87.62 96 ASN A O 1
ATOM 815 N N . ASP A 1 97 ? -20.916 -2.377 30.027 1.00 88.81 97 ASP A N 1
ATOM 816 C CA . ASP A 1 97 ? -21.995 -3.281 30.445 1.00 88.81 97 ASP A CA 1
ATOM 817 C C . ASP A 1 97 ? -21.528 -4.269 31.533 1.00 88.81 97 ASP A C 1
ATOM 819 O O . ASP A 1 97 ? -22.279 -4.550 32.474 1.00 88.81 97 ASP A O 1
ATOM 823 N N . PHE A 1 98 ? -20.279 -4.746 31.442 1.00 84.25 98 PHE A N 1
ATOM 824 C CA . PHE A 1 98 ? -19.644 -5.595 32.453 1.00 84.25 98 PHE A CA 1
ATOM 825 C C . PHE A 1 98 ? -19.470 -4.865 33.790 1.00 84.25 98 PHE A C 1
ATOM 827 O O . PHE A 1 98 ? -19.895 -5.374 34.826 1.00 84.25 98 PHE A O 1
ATOM 834 N N . TYR A 1 99 ? -18.908 -3.653 33.781 1.00 82.12 99 TYR A N 1
ATOM 835 C CA . TYR A 1 99 ? -18.667 -2.891 35.012 1.00 82.12 99 TYR A CA 1
ATOM 836 C C . TYR A 1 99 ? -19.917 -2.188 35.568 1.00 82.12 99 TYR A C 1
ATOM 838 O O . TYR A 1 99 ? -19.994 -1.953 36.771 1.00 82.12 99 TYR A O 1
ATOM 846 N N . ALA A 1 100 ? -20.924 -1.893 34.741 1.00 79.31 100 ALA A N 1
ATOM 847 C CA . ALA A 1 100 ? -22.199 -1.311 35.173 1.00 79.31 100 ALA A CA 1
ATOM 848 C C . ALA A 1 100 ? -23.176 -2.345 35.770 1.00 79.31 100 ALA A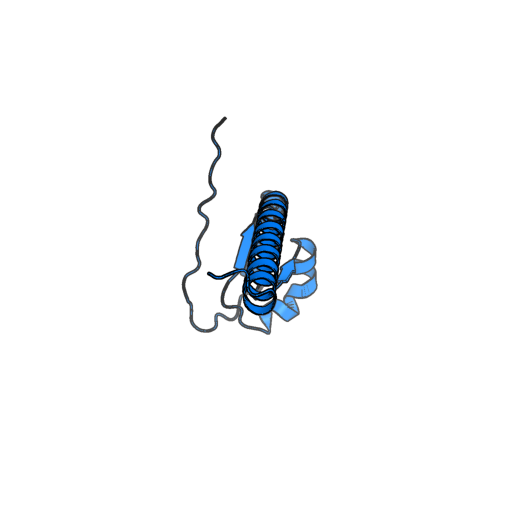 C 1
ATOM 850 O O . ALA A 1 100 ? -24.301 -1.989 36.121 1.00 79.31 100 ALA A O 1
ATOM 851 N N . GLY A 1 101 ? -22.785 -3.623 35.858 1.00 67.88 101 GLY A N 1
ATOM 852 C CA . GLY A 1 101 ? -23.618 -4.691 36.420 1.00 67.88 101 GLY A CA 1
ATOM 853 C C . GLY A 1 101 ? -24.867 -5.021 35.590 1.00 67.88 101 GLY A C 1
ATOM 854 O O . GLY A 1 101 ? -25.831 -5.560 36.131 1.00 67.88 101 GLY A O 1
ATOM 855 N N . ARG A 1 102 ? -24.879 -4.682 34.289 1.00 57.03 102 ARG A N 1
ATOM 856 C CA . ARG A 1 102 ? -26.014 -4.917 33.370 1.00 57.03 102 ARG A CA 1
ATOM 857 C C . ARG A 1 102 ? -25.996 -6.282 32.681 1.00 57.03 102 ARG A C 1
ATOM 859 O O . ARG A 1 102 ? -26.977 -6.627 32.030 1.00 57.03 102 ARG A O 1
ATOM 866 N N . LEU A 1 103 ? -24.934 -7.068 32.847 1.00 55.22 103 LEU A N 1
ATOM 867 C CA . LEU A 1 103 ? -24.945 -8.498 32.534 1.00 55.22 103 LEU A CA 1
ATOM 868 C C . LEU A 1 103 ? -25.614 -9.254 33.695 1.00 55.22 103 LEU A C 1
ATOM 870 O O . LEU A 1 103 ? -24.940 -9.741 34.600 1.00 55.22 103 LEU A O 1
ATOM 874 N N . LYS A 1 104 ? -26.950 -9.280 33.684 1.00 49.97 104 LYS A N 1
ATOM 875 C CA . LYS A 1 104 ? -27.766 -10.287 34.374 1.00 49.97 104 LYS A CA 1
ATOM 876 C C . LYS A 1 104 ? -28.266 -11.294 33.352 1.00 49.97 104 LYS A C 1
ATOM 878 O O . LYS A 1 104 ? -28.665 -10.839 32.257 1.00 49.97 104 LYS A O 1
#

Organism: NCBI:txid2341117

Sequence (104 aa):
MSVTLLKYLVISRFDKITVKETTVKKIAQDARLAKSWIFVGTQWYTPGELESNLRFFMKYSFEEFRIKDPRLVIPKGRARIWEIQKLQLEFEKKVNDFYAGRLK

Radius of gyration: 20.8 Å; chains: 1; bounding box: 48×25×57 Å

Secondary structure (DSSP, 8-state):
--------------TT----HHHHHHHHHHHHHTT-EEEETTEEE-HHHHHHTHHHHHHS--S-EEEE-HHHHHHHHHHHHHHHHHHHHHHHHHHHHHHTT---

pLDDT: mean 71.82, std 17.16, range [30.28, 91.94]

Foldseek 3Di:
DDPPPPPDDPVPDDDQPLQDLVNLLVVLVVLVVVVWWKDWQHDIHHSVRSNVCSVVSNVGRTGDIDTGHVVVVVVVVVVVVVVVVVVVVVVVVVVCCVVVVVPD